Protein AF-A0A9D6WR58-F1 (afdb_monomer_lite)

Radius of gyration: 11.34 Å; chains: 1; bounding box: 25×30×25 Å

Foldseek 3Di:
DAAEDALVLVQVCQQVQHPVVVCVVPVPHHYEYAPVRVVVNVVCCVVVVGHDHPPVVHHHDYDD

Structure (mmCIF, N/CA/C/O backbone):
data_AF-A0A9D6WR58-F1
#
_entry.id   AF-A0A9D6WR58-F1
#
loop_
_atom_site.group_PDB
_atom_site.id
_atom_site.type_symbol
_atom_site.label_atom_id
_atom_site.label_alt_id
_atom_site.label_comp_id
_atom_site.label_asym_id
_atom_site.label_entity_id
_atom_site.label_seq_id
_atom_site.pdbx_PDB_ins_code
_atom_site.Cartn_x
_atom_site.Cartn_y
_atom_site.Cartn_z
_atom_site.occupancy
_atom_site.B_iso_or_equiv
_atom_site.auth_seq_id
_atom_site.auth_comp_id
_atom_site.auth_asym_id
_atom_site.auth_atom_id
_atom_site.pdbx_PDB_model_num
ATOM 1 N N . MET A 1 1 ? -10.904 -3.983 16.267 1.00 88.81 1 MET A N 1
ATOM 2 C CA . MET A 1 1 ? -9.577 -3.402 16.577 1.00 88.81 1 MET A CA 1
ATOM 3 C C . MET A 1 1 ? -9.015 -2.883 15.271 1.00 88.81 1 MET A C 1
ATOM 5 O O . MET A 1 1 ? -9.262 -3.515 14.252 1.00 88.81 1 MET A O 1
ATOM 9 N N . THR A 1 2 ? -8.319 -1.752 15.290 1.00 95.62 2 THR A N 1
ATOM 10 C CA . THR A 1 2 ? -7.735 -1.161 14.081 1.00 95.62 2 THR A CA 1
ATOM 11 C C . THR A 1 2 ? -6.249 -1.486 14.021 1.00 95.62 2 THR A C 1
ATOM 13 O O . THR A 1 2 ? -5.544 -1.307 15.014 1.00 95.62 2 THR A O 1
ATOM 16 N N . ILE A 1 3 ? -5.781 -1.962 12.870 1.00 97.12 3 ILE A N 1
ATOM 17 C CA . ILE A 1 3 ? -4.369 -2.234 12.601 1.00 97.12 3 ILE A CA 1
ATOM 18 C C . ILE A 1 3 ? -3.833 -1.112 11.727 1.00 97.12 3 ILE A C 1
ATOM 20 O O . ILE A 1 3 ? -4.311 -0.896 10.615 1.00 97.12 3 ILE A O 1
ATOM 24 N N . LEU A 1 4 ? -2.826 -0.409 12.240 1.00 97.38 4 LEU A N 1
ATOM 25 C CA . LEU A 1 4 ? -2.159 0.667 11.527 1.00 97.38 4 LEU A CA 1
ATOM 26 C C . LEU A 1 4 ? -0.892 0.139 10.847 1.00 97.38 4 LEU A C 1
ATOM 28 O O . LEU A 1 4 ? 0.058 -0.258 11.520 1.00 97.38 4 LEU A O 1
ATOM 32 N N . LEU A 1 5 ? -0.871 0.149 9.516 1.00 97.56 5 LEU A N 1
ATOM 33 C CA . LEU A 1 5 ? 0.292 -0.248 8.727 1.00 97.56 5 LEU A CA 1
ATOM 34 C C . LEU A 1 5 ? 1.266 0.919 8.553 1.00 97.56 5 LEU A C 1
ATOM 36 O O . LEU A 1 5 ? 0.858 2.050 8.280 1.00 97.56 5 LEU A O 1
ATOM 40 N N . ASN A 1 6 ? 2.560 0.616 8.644 1.00 97.00 6 ASN A N 1
ATOM 41 C CA . ASN A 1 6 ? 3.652 1.535 8.333 1.00 97.00 6 ASN A CA 1
ATOM 42 C C . ASN A 1 6 ? 4.315 1.178 6.991 1.00 97.00 6 ASN A C 1
ATOM 44 O O . ASN A 1 6 ? 4.020 0.141 6.389 1.00 97.00 6 ASN A O 1
ATOM 48 N N . ASN A 1 7 ? 5.243 2.024 6.540 1.00 95.69 7 ASN A N 1
ATOM 49 C CA . ASN A 1 7 ? 5.912 1.828 5.257 1.00 95.69 7 ASN A CA 1
ATOM 50 C C . ASN A 1 7 ? 6.738 0.529 5.203 1.00 95.69 7 ASN A C 1
ATOM 52 O O . ASN A 1 7 ? 6.792 -0.108 4.159 1.00 95.69 7 ASN A O 1
ATOM 56 N N . THR A 1 8 ? 7.319 0.075 6.319 1.00 96.31 8 THR A N 1
ATOM 57 C CA . THR A 1 8 ? 8.063 -1.197 6.367 1.00 96.31 8 THR A CA 1
AT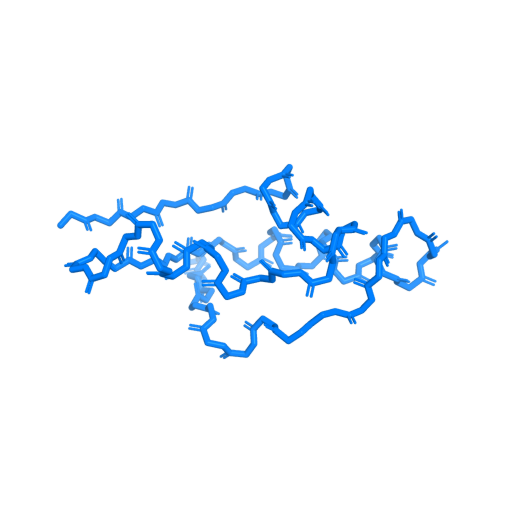OM 58 C C . THR A 1 8 ? 7.185 -2.386 5.984 1.00 96.31 8 THR A C 1
ATOM 60 O O . THR A 1 8 ? 7.616 -3.244 5.219 1.00 96.31 8 THR A O 1
ATOM 63 N N . ILE A 1 9 ? 5.943 -2.437 6.477 1.00 97.25 9 ILE A N 1
ATOM 64 C CA . ILE A 1 9 ? 5.005 -3.501 6.101 1.00 97.25 9 ILE A CA 1
ATOM 65 C C . ILE A 1 9 ? 4.634 -3.384 4.620 1.00 97.25 9 ILE A C 1
ATOM 67 O O . ILE A 1 9 ? 4.722 -4.374 3.897 1.00 97.25 9 ILE A O 1
ATOM 71 N N . LEU A 1 10 ? 4.272 -2.189 4.143 1.00 97.31 10 LEU A N 1
ATOM 72 C CA . LEU A 1 10 ? 3.914 -2.000 2.733 1.00 97.31 10 LEU A CA 1
ATOM 73 C C . LEU A 1 10 ? 5.071 -2.383 1.796 1.00 97.31 10 LEU A C 1
ATOM 75 O O . LEU A 1 10 ? 4.846 -3.090 0.816 1.00 97.31 10 LEU A O 1
ATOM 79 N N . ALA A 1 11 ? 6.303 -1.979 2.109 1.00 96.12 11 ALA A N 1
ATOM 80 C CA . ALA A 1 11 ? 7.491 -2.325 1.334 1.00 96.12 11 ALA A CA 1
ATOM 81 C C . ALA A 1 11 ? 7.720 -3.843 1.309 1.00 96.12 11 ALA A C 1
ATOM 83 O O . ALA A 1 11 ? 7.746 -4.434 0.234 1.00 96.12 11 ALA A O 1
ATOM 84 N N . ASN A 1 12 ? 7.765 -4.502 2.472 1.00 96.94 12 ASN A N 1
ATOM 85 C CA . ASN A 1 12 ? 8.035 -5.943 2.557 1.00 96.94 12 ASN A CA 1
ATOM 86 C C . ASN A 1 12 ? 7.019 -6.793 1.783 1.00 96.94 12 ASN A C 1
ATOM 88 O O . ASN A 1 12 ? 7.393 -7.754 1.116 1.00 96.94 12 ASN A O 1
ATOM 92 N N . PHE A 1 13 ? 5.728 -6.462 1.864 1.00 97.50 13 PHE A N 1
ATOM 93 C CA . PHE A 1 13 ? 4.702 -7.204 1.126 1.00 97.50 13 PHE A CA 1
ATOM 94 C C . PHE A 1 13 ? 4.650 -6.831 -0.362 1.00 97.50 13 PHE A C 1
ATOM 96 O O . PHE A 1 13 ? 4.160 -7.626 -1.166 1.00 97.50 13 PHE A O 1
ATOM 10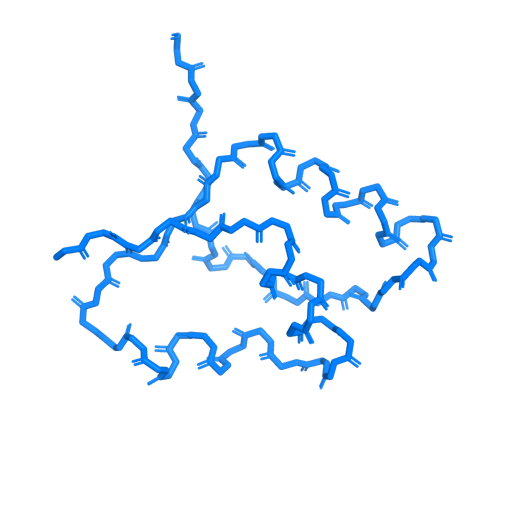3 N N . SER A 1 14 ? 5.194 -5.670 -0.738 1.00 96.56 14 SER A N 1
ATOM 104 C CA . SER A 1 14 ? 5.375 -5.291 -2.142 1.00 96.56 14 SER A CA 1
ATOM 105 C C . SER A 1 14 ? 6.566 -6.004 -2.782 1.00 96.56 14 SER A C 1
ATOM 107 O O . SER A 1 14 ? 6.441 -6.452 -3.914 1.00 96.56 14 SER A O 1
ATOM 109 N N . GLU A 1 15 ? 7.671 -6.215 -2.057 1.00 95.44 15 GLU A N 1
ATOM 110 C CA . GLU A 1 15 ? 8.837 -6.996 -2.523 1.00 95.44 15 GLU A CA 1
ATOM 111 C C . GLU A 1 15 ? 8.460 -8.401 -3.003 1.00 95.44 15 GLU A C 1
ATOM 113 O O . GLU A 1 15 ? 8.976 -8.903 -3.998 1.00 95.44 15 GLU A O 1
ATOM 118 N N . ILE A 1 16 ? 7.511 -9.035 -2.314 1.00 95.50 16 ILE A N 1
ATOM 119 C CA . ILE A 1 16 ? 7.014 -10.366 -2.678 1.00 95.50 16 ILE A CA 1
ATOM 120 C C . ILE A 1 16 ? 5.756 -10.327 -3.555 1.00 95.50 16 ILE A C 1
ATOM 122 O O . ILE A 1 16 ? 5.185 -11.380 -3.820 1.00 95.50 16 ILE A O 1
ATOM 126 N N . ALA A 1 17 ? 5.307 -9.144 -3.988 1.00 96.25 17 ALA A N 1
ATOM 127 C CA . ALA A 1 17 ? 4.093 -8.924 -4.779 1.00 96.25 17 ALA A CA 1
ATOM 128 C C . ALA A 1 17 ? 2.810 -9.523 -4.165 1.00 96.25 17 ALA A C 1
ATOM 130 O O . ALA A 1 17 ? 1.942 -10.031 -4.878 1.00 96.25 17 ALA A O 1
ATOM 131 N N . ARG A 1 18 ? 2.684 -9.491 -2.831 1.00 96.94 18 ARG A N 1
ATOM 132 C CA . ARG A 1 18 ? 1.574 -10.122 -2.092 1.00 96.94 18 ARG A CA 1
ATOM 133 C C . ARG A 1 18 ? 0.947 -9.215 -1.023 1.00 96.94 18 ARG A C 1
ATOM 135 O O . ARG A 1 18 ? 0.886 -9.600 0.148 1.00 96.94 18 ARG A O 1
ATOM 142 N N . PRO A 1 19 ? 0.424 -8.030 -1.391 1.00 96.31 19 PRO A N 1
ATOM 143 C CA . PRO A 1 19 ? -0.285 -7.150 -0.452 1.00 96.31 19 PRO A CA 1
ATOM 144 C C . PRO A 1 19 ? -1.527 -7.816 0.173 1.00 96.31 19 PRO A C 1
ATOM 146 O O . PRO A 1 19 ? -1.905 -7.516 1.305 1.00 96.31 19 PRO A O 1
ATOM 149 N N . ASP A 1 20 ? -2.147 -8.766 -0.529 1.00 96.25 20 ASP A N 1
ATOM 150 C CA . ASP A 1 20 ? -3.325 -9.516 -0.086 1.00 96.25 20 ASP A CA 1
ATOM 151 C C . ASP A 1 20 ? -3.083 -10.347 1.183 1.00 96.25 20 ASP A C 1
ATOM 153 O O . ASP A 1 20 ? -4.008 -10.534 1.976 1.00 96.25 20 ASP A O 1
ATOM 157 N N . LEU A 1 21 ? -1.847 -10.798 1.426 1.00 97.38 21 LEU A N 1
ATOM 158 C CA . LEU A 1 21 ? -1.507 -11.583 2.618 1.00 97.38 21 LEU A CA 1
ATOM 159 C C . LEU A 1 21 ? -1.760 -10.809 3.915 1.00 97.38 21 LEU A C 1
ATOM 161 O O . LEU A 1 21 ? -2.133 -11.414 4.918 1.00 97.38 21 LEU A O 1
ATOM 165 N N . VAL A 1 22 ? -1.625 -9.479 3.892 1.00 96.50 22 VAL A N 1
ATOM 166 C CA . VAL A 1 22 ? -1.935 -8.635 5.053 1.00 96.50 22 VAL A CA 1
ATOM 167 C C . VAL A 1 22 ? -3.424 -8.720 5.395 1.00 96.50 22 VAL A C 1
ATOM 169 O O . VAL A 1 22 ? -3.783 -8.859 6.560 1.00 96.50 22 VAL A O 1
ATOM 172 N N . ARG A 1 23 ? -4.304 -8.720 4.386 1.00 94.00 23 ARG A N 1
ATOM 173 C CA . ARG A 1 23 ? -5.755 -8.878 4.589 1.00 94.00 23 ARG A CA 1
ATOM 174 C C . ARG A 1 23 ? -6.115 -10.271 5.084 1.00 94.00 23 ARG A C 1
ATOM 176 O O . ARG A 1 23 ? -7.006 -10.415 5.912 1.00 94.00 23 ARG A O 1
ATOM 183 N N . LEU A 1 24 ? -5.438 -11.294 4.566 1.00 96.06 24 LEU A N 1
ATOM 184 C CA . LEU A 1 24 ? -5.676 -12.678 4.976 1.00 96.06 24 LEU A CA 1
ATO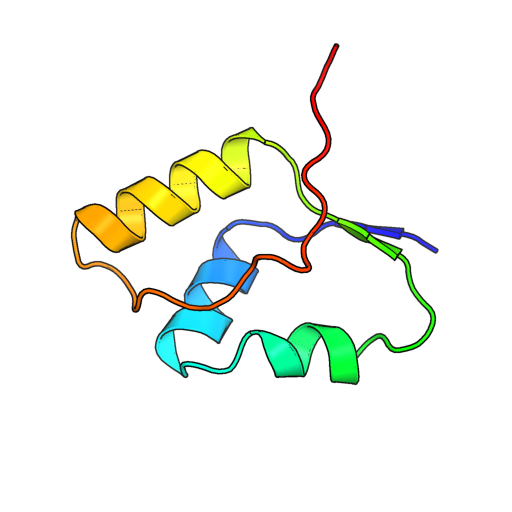M 185 C C . LEU A 1 24 ? -5.245 -12.934 6.425 1.00 96.06 24 LEU A C 1
ATOM 187 O O . LEU A 1 24 ? -5.890 -13.722 7.112 1.00 96.06 24 LEU A O 1
ATOM 191 N N . ALA A 1 25 ? -4.191 -12.261 6.894 1.00 96.38 25 ALA A N 1
ATOM 192 C CA . ALA A 1 25 ? -3.731 -12.356 8.277 1.00 96.38 25 ALA A CA 1
ATOM 193 C C . ALA A 1 25 ? -4.708 -11.718 9.281 1.00 96.38 25 ALA A C 1
ATOM 195 O O . ALA A 1 25 ? -4.752 -12.142 10.435 1.00 96.38 25 ALA A O 1
ATOM 196 N N . PHE A 1 26 ? -5.498 -10.735 8.839 1.00 95.19 26 PHE A N 1
ATOM 197 C CA . PHE A 1 26 ? -6.394 -9.946 9.686 1.00 95.19 26 PHE A CA 1
ATOM 198 C C . PHE A 1 26 ? -7.798 -9.816 9.068 1.00 95.19 26 PHE A C 1
ATOM 200 O O . PHE A 1 26 ? -8.198 -8.742 8.612 1.00 95.19 26 PHE A O 1
ATOM 207 N N . PRO A 1 27 ? -8.566 -10.918 9.000 1.00 93.44 27 PRO A N 1
ATOM 208 C CA . PRO A 1 27 ? 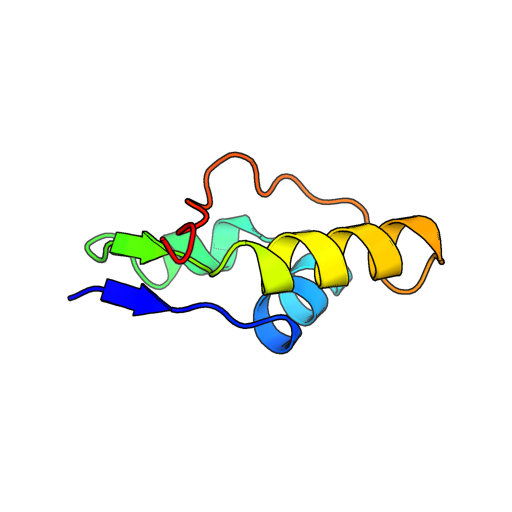-9.828 -10.955 8.267 1.00 93.44 27 PRO A CA 1
ATOM 209 C C . PRO A 1 27 ? -10.983 -10.212 8.957 1.00 93.44 27 PRO A C 1
ATOM 211 O O . PRO A 1 27 ? -12.056 -10.095 8.365 1.00 93.44 27 PRO A O 1
ATOM 214 N N . ARG A 1 28 ? -10.826 -9.777 10.216 1.00 95.75 28 ARG A N 1
ATOM 215 C CA . ARG A 1 28 ? -11.900 -9.159 11.020 1.00 95.75 28 ARG A CA 1
ATOM 216 C C . ARG A 1 28 ? -11.549 -7.760 11.522 1.00 95.75 28 ARG A C 1
ATOM 218 O O . ARG A 1 28 ? -12.341 -7.151 12.238 1.00 95.75 28 ARG A O 1
ATOM 225 N N . GLU A 1 29 ? -10.361 -7.277 11.197 1.00 95.88 29 GLU A N 1
ATOM 226 C CA . GLU A 1 29 ? -9.805 -6.031 11.692 1.00 95.88 29 GLU A CA 1
ATOM 227 C C . GLU A 1 29 ? -9.871 -4.948 10.616 1.00 95.88 29 GLU A C 1
ATOM 229 O O . GLU A 1 29 ? -9.704 -5.211 9.426 1.00 95.88 29 GLU A O 1
ATOM 234 N N . ASP A 1 30 ? -10.065 -3.704 11.050 1.00 95.69 30 ASP A N 1
ATOM 235 C CA . ASP A 1 30 ? -9.952 -2.559 10.156 1.00 95.69 30 ASP A CA 1
ATOM 23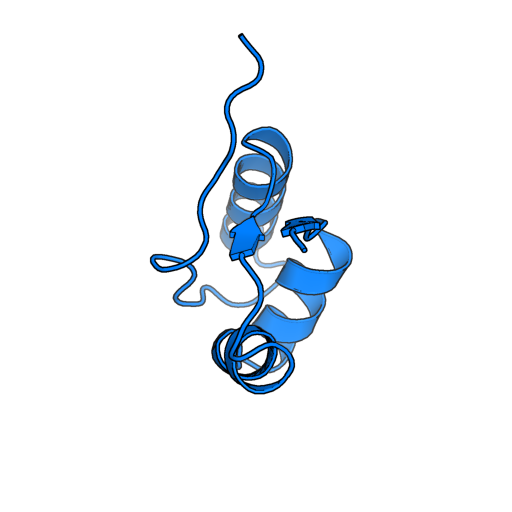6 C C . ASP A 1 30 ? -8.469 -2.285 9.909 1.00 95.69 30 ASP A C 1
ATOM 238 O O . ASP A 1 30 ? -7.741 -1.884 10.822 1.00 95.69 30 ASP A O 1
ATOM 242 N N . ILE A 1 31 ? -8.014 -2.516 8.681 1.00 97.62 31 ILE A N 1
ATOM 243 C CA . ILE A 1 31 ? -6.626 -2.289 8.280 1.00 97.62 31 ILE A CA 1
ATOM 244 C C . ILE A 1 31 ? -6.536 -0.915 7.626 1.00 97.62 31 ILE A C 1
ATOM 246 O O . ILE A 1 31 ? -7.165 -0.651 6.600 1.00 97.62 31 ILE A O 1
ATOM 250 N N . VAL A 1 32 ? -5.740 -0.037 8.224 1.00 97.50 32 VAL A N 1
ATOM 251 C CA . VAL A 1 32 ? -5.587 1.350 7.786 1.00 97.50 32 VAL A CA 1
ATOM 252 C C . VAL A 1 32 ? -4.115 1.740 7.752 1.00 97.50 32 VAL A C 1
ATOM 254 O O . VAL A 1 32 ? -3.253 1.080 8.328 1.00 97.50 32 VAL A O 1
ATOM 257 N N . THR A 1 33 ? -3.812 2.846 7.093 1.00 97.62 33 THR A N 1
ATOM 258 C CA . THR A 1 33 ? -2.515 3.522 7.171 1.00 97.62 33 THR A CA 1
ATOM 259 C C . THR A 1 33 ? -2.723 5.033 7.271 1.00 97.62 33 THR A C 1
ATOM 261 O O . THR A 1 33 ? -3.858 5.508 7.271 1.00 97.62 33 THR A O 1
ATOM 264 N N . VAL A 1 34 ? -1.648 5.808 7.367 1.00 96.81 34 VAL A N 1
ATOM 265 C CA . VAL A 1 34 ? -1.702 7.276 7.298 1.00 96.81 34 VAL A CA 1
ATOM 266 C C . VAL A 1 34 ? -1.315 7.759 5.904 1.00 96.81 34 VAL A C 1
ATOM 268 O O . VAL A 1 34 ? -0.499 7.137 5.226 1.00 96.81 34 VAL A O 1
ATOM 271 N N . ALA A 1 35 ? -1.866 8.898 5.482 1.00 95.81 35 ALA A N 1
ATOM 272 C CA . ALA A 1 35 ? -1.596 9.470 4.160 1.00 95.81 35 ALA A CA 1
ATOM 273 C C . ALA A 1 35 ? -0.092 9.637 3.860 1.00 95.81 35 ALA A C 1
ATOM 275 O O . ALA A 1 35 ? 0.342 9.370 2.741 1.00 95.81 35 ALA A O 1
ATOM 276 N N . THR A 1 36 ? 0.716 10.004 4.862 1.00 95.94 36 THR A N 1
ATOM 277 C CA . THR A 1 36 ? 2.175 10.131 4.714 1.00 95.94 36 THR A CA 1
ATOM 278 C C . THR A 1 36 ? 2.837 8.816 4.300 1.00 95.94 36 THR A C 1
ATOM 280 O O . THR A 1 36 ? 3.656 8.821 3.388 1.00 95.94 36 THR A O 1
ATOM 283 N N . VAL A 1 37 ? 2.426 7.682 4.878 1.00 96.81 37 VAL A N 1
ATOM 284 C CA . VAL A 1 37 ? 2.966 6.354 4.535 1.00 96.81 37 VAL A CA 1
ATOM 285 C C . VAL A 1 37 ? 2.618 5.975 3.095 1.00 96.81 37 VAL A C 1
ATOM 287 O O . VAL A 1 37 ? 3.450 5.410 2.393 1.00 96.81 37 VAL A O 1
ATOM 290 N N . VAL A 1 38 ? 1.423 6.332 2.610 1.00 95.75 38 VAL A N 1
ATOM 291 C CA . VAL A 1 38 ? 1.057 6.115 1.199 1.00 95.75 38 VAL A CA 1
ATOM 292 C C . VAL A 1 38 ? 1.959 6.920 0.265 1.00 95.75 38 VAL A C 1
ATOM 294 O O . VAL A 1 38 ? 2.365 6.412 -0.779 1.00 95.75 38 VAL A O 1
ATOM 297 N N . THR A 1 39 ? 2.273 8.165 0.623 1.00 95.69 39 THR A N 1
ATOM 298 C CA . THR A 1 39 ? 3.180 9.017 -0.158 1.00 95.69 39 THR A CA 1
ATOM 299 C C . THR A 1 39 ? 4.599 8.455 -0.172 1.00 95.69 39 THR A C 1
ATOM 301 O O . THR A 1 39 ? 5.174 8.307 -1.247 1.00 95.69 39 THR A O 1
ATOM 304 N N . GLU A 1 40 ? 5.142 8.081 0.990 1.00 95.88 40 GLU A N 1
ATOM 305 C CA . GLU A 1 40 ? 6.461 7.440 1.104 1.00 95.88 40 GLU A CA 1
ATOM 306 C C . GLU A 1 40 ? 6.538 6.162 0.268 1.00 95.88 40 GLU A C 1
ATOM 308 O O . GLU A 1 40 ? 7.488 5.966 -0.490 1.00 95.88 40 GLU A O 1
ATOM 313 N N . HIS A 1 41 ? 5.504 5.322 0.351 1.00 96.44 41 HIS A N 1
ATOM 314 C CA . HIS A 1 41 ? 5.436 4.094 -0.421 1.00 96.44 41 HIS A CA 1
ATOM 315 C C . HIS A 1 41 ? 5.427 4.386 -1.930 1.00 96.44 41 HIS A C 1
ATOM 317 O O . HIS A 1 41 ? 6.228 3.838 -2.679 1.00 96.44 41 HIS A O 1
ATOM 323 N N . LYS A 1 42 ? 4.586 5.315 -2.399 1.00 95.62 42 LYS A N 1
ATOM 324 C CA . LYS A 1 42 ? 4.550 5.703 -3.821 1.00 95.62 42 LYS A CA 1
ATOM 325 C C . LYS A 1 42 ? 5.889 6.242 -4.325 1.00 95.62 42 LYS A C 1
ATOM 327 O O . LYS A 1 42 ? 6.269 5.924 -5.448 1.00 95.62 42 LYS A O 1
ATOM 332 N N . ASN A 1 43 ? 6.600 7.024 -3.514 1.00 97.06 43 ASN A N 1
ATOM 333 C CA . ASN A 1 43 ? 7.928 7.516 -3.877 1.00 97.06 43 ASN A CA 1
ATOM 334 C C . ASN A 1 43 ? 8.907 6.354 -4.059 1.00 97.06 43 ASN A C 1
ATOM 336 O O . ASN A 1 43 ? 9.556 6.281 -5.097 1.00 97.06 43 ASN A O 1
ATOM 340 N N . GLY A 1 44 ? 8.927 5.394 -3.130 1.00 95.88 44 GLY A N 1
ATOM 341 C CA . GLY A 1 44 ? 9.787 4.219 -3.264 1.00 95.88 44 GLY A CA 1
ATOM 342 C C . GLY A 1 44 ? 9.450 3.342 -4.477 1.00 95.88 44 GLY A C 1
ATOM 343 O O . GLY A 1 44 ? 10.368 2.855 -5.131 1.00 95.88 44 GLY A O 1
ATOM 344 N N . VAL A 1 45 ? 8.172 3.212 -4.863 1.00 96.12 45 VAL A N 1
ATOM 345 C CA . VAL A 1 45 ? 7.804 2.566 -6.142 1.00 96.12 45 VAL A CA 1
ATOM 346 C C . VAL A 1 45 ? 8.390 3.333 -7.332 1.00 96.12 45 VAL A C 1
ATOM 348 O O . VAL A 1 45 ? 8.997 2.732 -8.214 1.00 96.12 45 VAL A O 1
ATOM 351 N N . ASN A 1 46 ? 8.222 4.658 -7.367 1.00 97.06 46 ASN A N 1
ATOM 352 C CA . ASN A 1 46 ? 8.684 5.496 -8.480 1.00 97.06 46 ASN A CA 1
ATOM 353 C C . ASN A 1 46 ? 10.215 5.523 -8.613 1.00 97.06 46 ASN A C 1
ATOM 355 O O . ASN A 1 46 ? 10.733 5.635 -9.721 1.00 97.06 46 ASN A O 1
ATOM 359 N N . GLU A 1 47 ? 10.928 5.412 -7.495 1.00 97.06 47 GLU A N 1
ATOM 360 C CA . GLU A 1 47 ? 12.392 5.330 -7.430 1.00 97.06 47 GLU A CA 1
ATOM 361 C C . GLU A 1 47 ? 12.923 3.914 -7.724 1.00 97.06 47 GLU A C 1
ATOM 363 O O . GLU A 1 47 ? 14.130 3.719 -7.859 1.00 97.06 47 GLU A O 1
ATOM 368 N N . GLY A 1 48 ? 12.034 2.922 -7.868 1.00 95.31 48 GLY A N 1
ATOM 369 C CA . GLY A 1 48 ? 12.395 1.535 -8.161 1.00 95.31 48 GLY A CA 1
ATOM 370 C C . GLY A 1 48 ? 12.892 0.746 -6.947 1.00 95.31 48 GLY A C 1
ATOM 371 O O . GLY A 1 48 ? 13.567 -0.266 -7.120 1.00 95.31 48 GLY A O 1
ATOM 372 N N . HIS A 1 49 ? 12.576 1.192 -5.729 1.00 94.19 49 HIS A N 1
ATOM 373 C CA . HIS A 1 49 ? 12.968 0.516 -4.493 1.00 94.19 49 HIS A CA 1
ATOM 374 C C . HIS A 1 49 ? 12.150 -0.740 -4.193 1.00 94.19 49 HIS A C 1
ATOM 376 O O . HIS A 1 49 ? 12.690 -1.634 -3.561 1.00 94.19 49 HIS A O 1
ATOM 382 N N . PHE A 1 50 ? 10.889 -0.811 -4.628 1.00 91.12 50 PHE A N 1
ATOM 383 C CA . PHE A 1 50 ? 10.025 -1.990 -4.488 1.00 91.12 50 PHE A CA 1
ATOM 384 C C . PHE A 1 50 ? 8.945 -2.010 -5.581 1.00 91.12 50 PHE A C 1
ATOM 386 O O . PHE A 1 50 ? 8.691 -1.009 -6.254 1.00 91.12 50 PHE A O 1
ATOM 393 N N . LEU A 1 51 ? 8.306 -3.169 -5.772 1.00 93.81 51 LEU A N 1
ATOM 394 C CA . LEU A 1 51 ? 7.336 -3.396 -6.847 1.00 93.81 51 LEU A CA 1
ATOM 395 C C . LEU A 1 51 ? 6.047 -2.580 -6.668 1.00 93.81 51 LEU A C 1
ATOM 397 O O . LEU A 1 51 ? 5.508 -2.456 -5.568 1.00 93.81 51 LEU A O 1
ATOM 401 N N . ALA A 1 52 ? 5.482 -2.114 -7.783 1.00 95.44 52 ALA A N 1
ATOM 402 C CA . ALA A 1 52 ? 4.141 -1.542 -7.807 1.00 95.44 52 ALA A CA 1
ATOM 403 C C . ALA A 1 52 ? 3.092 -2.636 -7.543 1.00 95.44 52 ALA A C 1
ATOM 405 O O . ALA A 1 52 ? 2.921 -3.547 -8.353 1.00 95.44 52 ALA A O 1
ATOM 406 N N . CYS A 1 53 ? 2.379 -2.535 -6.420 1.00 96.06 53 CYS A N 1
ATOM 407 C CA . CYS A 1 53 ? 1.372 -3.509 -5.999 1.00 96.06 53 CYS A CA 1
ATOM 408 C C . CYS A 1 53 ? -0.004 -2.867 -5.792 1.00 96.06 53 CYS A C 1
ATOM 410 O O . CYS A 1 53 ? -0.118 -1.669 -5.521 1.00 96.06 53 CYS A O 1
ATOM 412 N N . ASP A 1 54 ? -1.060 -3.680 -5.887 1.00 95.06 54 ASP A N 1
ATOM 413 C CA . ASP A 1 54 ? -2.423 -3.224 -5.618 1.00 95.06 54 ASP A CA 1
ATOM 414 C C . ASP A 1 54 ? -2.679 -3.065 -4.110 1.00 95.06 54 ASP A C 1
ATOM 416 O O . ASP A 1 54 ? -2.964 -4.019 -3.379 1.00 95.06 54 ASP A O 1
ATOM 420 N N . TRP A 1 55 ? -2.601 -1.813 -3.665 1.00 95.88 55 TRP A N 1
ATOM 421 C CA . TRP A 1 55 ? -2.977 -1.361 -2.327 1.00 95.88 55 TRP A CA 1
ATOM 422 C C . TRP A 1 55 ? -4.314 -0.598 -2.316 1.00 95.88 55 TRP A C 1
ATOM 424 O O . TRP A 1 55 ? -4.609 0.091 -1.344 1.00 95.88 55 TRP A O 1
ATOM 434 N N . SER A 1 56 ? -5.142 -0.692 -3.367 1.00 94.19 56 SER A N 1
ATOM 435 C CA . SER A 1 56 ? -6.398 0.080 -3.497 1.00 94.19 56 SER A CA 1
ATOM 436 C C . SER A 1 56 ? -7.418 -0.180 -2.382 1.00 94.19 56 SER A C 1
ATOM 438 O O . SER A 1 56 ? -8.278 0.655 -2.110 1.00 94.19 56 SER A O 1
ATOM 440 N N . TRP A 1 57 ? -7.306 -1.327 -1.715 1.00 94.50 57 TRP A N 1
ATOM 441 C CA . TRP A 1 57 ? -8.134 -1.724 -0.580 1.00 94.50 57 TRP A CA 1
ATOM 442 C C . TRP A 1 57 ? -7.703 -1.088 0.752 1.00 94.50 57 TRP A C 1
ATOM 444 O O . TRP A 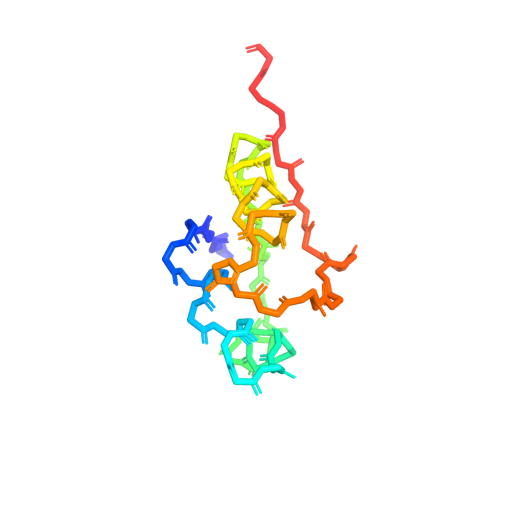1 57 ? -8.467 -1.139 1.714 1.00 94.50 57 TRP A O 1
ATOM 454 N N . LEU A 1 58 ? -6.487 -0.539 0.843 1.00 96.25 58 LEU A N 1
ATOM 455 C CA . LEU A 1 58 ? -5.933 0.005 2.080 1.00 96.25 58 LEU A CA 1
ATOM 456 C C . LEU A 1 58 ? -6.422 1.440 2.295 1.00 96.25 58 LEU A C 1
ATOM 458 O O . LEU A 1 58 ? -6.143 2.339 1.502 1.00 96.25 58 LEU A O 1
ATOM 462 N N . VAL A 1 59 ? -7.123 1.673 3.403 1.00 96.44 59 VAL A N 1
ATOM 463 C CA . VAL A 1 59 ? -7.655 3.000 3.731 1.00 96.44 59 VAL A CA 1
ATOM 464 C C . VAL A 1 59 ? -6.550 3.892 4.297 1.00 96.44 59 VAL A C 1
ATOM 466 O O . VAL A 1 59 ? -5.879 3.528 5.263 1.00 96.44 59 VAL A O 1
ATOM 469 N N . ALA A 1 60 ? -6.395 5.088 3.728 1.00 96.31 60 ALA A N 1
ATOM 470 C CA . ALA A 1 60 ? -5.481 6.112 4.220 1.00 96.31 60 ALA A CA 1
ATOM 471 C C . ALA A 1 60 ? -6.225 7.142 5.077 1.00 96.31 60 ALA A C 1
ATOM 473 O O . ALA A 1 60 ? -7.130 7.831 4.606 1.00 96.31 60 ALA A O 1
ATOM 474 N N . LEU A 1 61 ? -5.818 7.271 6.335 1.00 95.50 61 LEU A N 1
ATOM 475 C CA . LEU A 1 61 ? -6.315 8.292 7.243 1.00 95.50 61 LEU A CA 1
ATOM 476 C C . LEU A 1 61 ? -5.602 9.621 6.963 1.00 95.50 61 LEU A C 1
ATOM 478 O O . LEU A 1 61 ? -4.369 9.691 6.934 1.00 95.50 61 LEU A O 1
ATOM 482 N N . CYS A 1 62 ? -6.384 10.682 6.771 1.00 86.31 62 CYS A N 1
ATOM 483 C CA . CYS A 1 62 ? -5.878 12.048 6.693 1.00 86.31 62 CYS A CA 1
ATOM 484 C C . CYS A 1 62 ? -5.826 12.639 8.104 1.00 86.31 62 CYS A C 1
ATOM 486 O O . CYS A 1 62 ? -6.853 12.680 8.784 1.00 86.31 62 CYS A O 1
ATOM 488 N N . ASN A 1 63 ? -4.664 13.142 8.525 1.00 64.94 63 ASN A N 1
ATOM 489 C CA . ASN A 1 63 ? -4.615 14.024 9.687 1.00 64.94 63 ASN A CA 1
ATOM 490 C C . ASN A 1 63 ? -5.308 15.336 9.291 1.00 64.94 63 ASN A C 1
ATOM 492 O O . ASN A 1 63 ? -4.908 15.960 8.307 1.00 64.94 63 ASN A O 1
ATOM 496 N N . ARG A 1 64 ? -6.385 15.687 9.998 1.00 57.09 64 ARG A N 1
ATOM 497 C CA . ARG A 1 64 ? -7.014 17.010 9.905 1.00 57.09 64 ARG A CA 1
ATOM 498 C C . ARG A 1 64 ? -6.273 18.004 10.783 1.00 57.09 64 ARG A C 1
ATOM 500 O O . ARG A 1 64 ? -5.802 17.569 11.857 1.00 57.09 64 ARG A O 1
#

Secondary structure (DSSP, 8-state):
-EEEE-HHHHHHHHHTT-THHHHHH-TTSEEEEEHHHHHHHHHHHHTTSS-----TTSEEEPP-

Sequence (64 aa):
MTILLNNTILANFSEIARPDLVRLAFPREDIVTVATVVTEHKNGVNEGHFLACDWSWLVALCNR

pLDDT: mean 94.67, std 6.37, range [57.09, 97.62]